Protein AF-A0AAW5QAH4-F1 (afdb_monomer)

Secondary structure (DSSP, 8-state):
---EEEE-S-HHHHHHHHHHH-SPEEEE-SSS--SSHHHHHHHH-TTPPPPSEEEEEGGG-HHH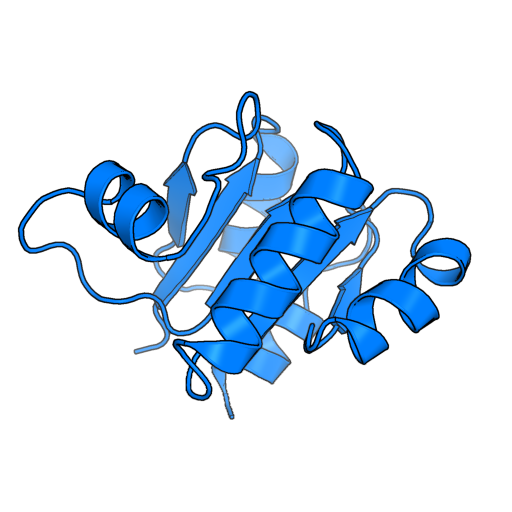HHHHHHHHHHH-TT-EEEEE-S-HHHHHHHHHHTT-SEEE-TTS--HHHHHHTT-

Nearest PDB structures (foldseek):
  8uvx-assembly1_B  TM=7.326E-01  e=5.171E-03  Campylobacter jejuni
  6sy9-assembly1_A  TM=6.283E-01  e=7.086E-02  Legionella pneumophila
  3ieb-assembly2_E  TM=4.799E-01  e=5.826E-01  Vibrio cholerae
  8ssd-assembly1_C  TM=5.270E-01  e=2.374E+00  Thermus thermophilus HB8
  8ssd-assembly1_B  TM=4.914E-01  e=2.227E+00  Thermus thermophilus HB8

Solvent-accessible surface area (backbone atoms only — not comparable to full-atom values): 6469 Å² total; per-residue (Å²): 136,60,33,36,34,35,31,44,73,50,66,66,52,54,51,48,46,35,64,51,54,74,44,73,64,48,76,42,68,20,86,63,72,50,89,31,62,72,54,47,49,58,72,64,35,93,89,52,76,83,53,41,26,41,37,38,43,26,89,69,37,55,67,61,42,36,53,28,29,32,42,35,36,72,79,36,73,80,41,39,29,34,41,33,32,95,51,30,84,77,46,36,66,61,32,48,73,23,47,26,73,48,58,38,37,74,85,49,78,41,56,62,58,45,54,57,54,70,111

Sequence (119 aa):
MSRILIASDSADLRGKVATAVGAPISAIAGTALPAGPPQLFQRLGAGAPIPQVVVIDTAAGPDDALALSSRLAAECPGMAVVLVTDQPDTLALSALRAGACDVVHPEATCRACAACARR

pLDDT: mean 80.22, std 9.61, range [50.03, 90.56]

Organism: NCBI:txid321318

Structure (mmCIF, N/CA/C/O backbone):
data_AF-A0AAW5QAH4-F1
#
_entry.id   AF-A0AAW5QAH4-F1
#
loop_
_atom_site.group_PDB
_atom_site.id
_atom_site.type_symbol
_atom_site.label_atom_id
_atom_site.label_alt_id
_atom_site.label_comp_id
_atom_site.label_asym_id
_atom_site.label_entity_id
_atom_site.label_seq_id
_atom_site.pdbx_PDB_ins_code
_atom_site.Cartn_x
_atom_site.Cartn_y
_atom_site.Cartn_z
_atom_site.occupancy
_atom_site.B_iso_or_equiv
_atom_site.auth_seq_id
_atom_site.auth_comp_id
_atom_site.auth_asym_id
_atom_site.auth_atom_id
_atom_site.pdbx_PDB_model_num
ATOM 1 N N . MET A 1 1 ? -12.715 2.957 13.858 1.00 52.28 1 MET A N 1
ATOM 2 C CA . MET A 1 1 ? -13.195 3.068 12.462 1.00 52.28 1 MET A CA 1
ATOM 3 C C . MET A 1 1 ? -11.967 3.184 11.574 1.00 52.28 1 MET A C 1
ATOM 5 O O . MET A 1 1 ? -11.524 4.296 11.308 1.00 52.28 1 MET A O 1
ATOM 9 N N . SER A 1 2 ? -11.358 2.056 11.213 1.00 61.31 2 SER A N 1
ATOM 10 C CA . SER A 1 2 ? -10.118 2.045 10.433 1.00 61.31 2 SER A CA 1
ATOM 11 C C . SER A 1 2 ? -10.428 2.394 8.980 1.00 61.31 2 SER A C 1
ATOM 13 O O . SER A 1 2 ? -11.349 1.831 8.389 1.00 61.31 2 SER A O 1
ATOM 15 N N . ARG A 1 3 ? -9.706 3.368 8.428 1.00 78.00 3 ARG A N 1
ATOM 16 C CA . ARG A 1 3 ? -9.918 3.878 7.068 1.00 78.00 3 ARG A CA 1
ATOM 17 C C . ARG A 1 3 ? -8.757 3.439 6.201 1.00 78.00 3 ARG A C 1
ATOM 19 O O . ARG A 1 3 ? -7.612 3.768 6.516 1.00 78.00 3 ARG A O 1
ATOM 26 N N . ILE A 1 4 ? -9.060 2.683 5.155 1.00 83.88 4 ILE A N 1
ATOM 27 C CA . ILE A 1 4 ? -8.045 2.046 4.321 1.00 83.88 4 ILE A CA 1
ATOM 28 C C . ILE A 1 4 ? -8.084 2.656 2.931 1.00 83.88 4 ILE A C 1
ATOM 30 O O . ILE A 1 4 ? -9.146 2.758 2.321 1.00 83.88 4 ILE A O 1
ATOM 34 N N . LEU A 1 5 ? -6.918 3.063 2.449 1.00 87.31 5 LEU A N 1
ATOM 35 C CA . LEU A 1 5 ? -6.700 3.479 1.075 1.00 87.31 5 LEU A CA 1
ATOM 36 C C . LEU A 1 5 ? -5.976 2.361 0.331 1.00 87.31 5 LEU A C 1
ATOM 38 O O . LEU A 1 5 ? -5.010 1.822 0.854 1.00 87.31 5 LEU A O 1
ATOM 42 N N . ILE A 1 6 ? -6.401 2.052 -0.888 1.00 86.31 6 ILE A N 1
ATOM 43 C CA . ILE A 1 6 ? -5.681 1.167 -1.801 1.00 86.31 6 ILE A CA 1
ATOM 44 C C . ILE A 1 6 ? -5.293 1.90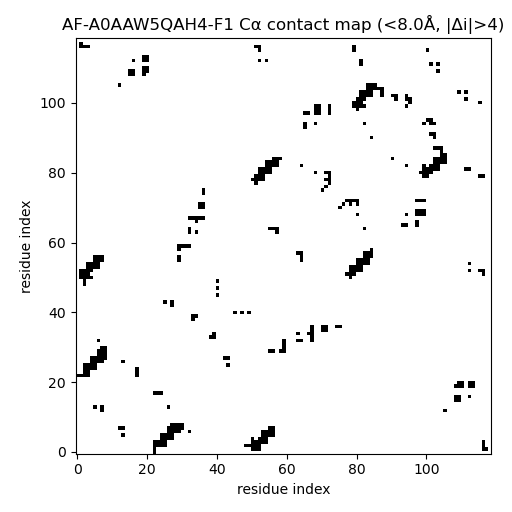8 -3.082 1.00 86.31 6 ILE A C 1
ATOM 46 O O . ILE A 1 6 ? -6.130 2.554 -3.713 1.00 86.31 6 ILE A O 1
ATOM 50 N N . ALA A 1 7 ? -4.023 1.811 -3.464 1.00 87.81 7 ALA A N 1
ATOM 51 C CA . ALA A 1 7 ? -3.489 2.291 -4.731 1.00 87.81 7 ALA A CA 1
ATOM 52 C C . ALA A 1 7 ? -3.197 1.086 -5.631 1.00 87.81 7 ALA A C 1
ATOM 54 O O . ALA A 1 7 ? -2.129 0.490 -5.538 1.00 87.81 7 ALA A O 1
ATOM 55 N N . SER A 1 8 ? -4.182 0.690 -6.440 1.00 84.19 8 SER A N 1
ATOM 56 C CA . SER A 1 8 ? -4.086 -0.434 -7.381 1.00 84.19 8 SER A CA 1
ATOM 57 C C . SER A 1 8 ? -5.127 -0.284 -8.489 1.00 84.19 8 SER A C 1
ATOM 59 O O . SER A 1 8 ? -6.261 0.136 -8.231 1.00 84.19 8 SER A O 1
ATOM 61 N N . ASP A 1 9 ? -4.764 -0.682 -9.708 1.00 81.88 9 ASP A N 1
ATOM 62 C CA . ASP A 1 9 ? -5.703 -0.787 -10.833 1.00 81.88 9 ASP A CA 1
ATOM 63 C C . ASP A 1 9 ? -6.417 -2.144 -10.884 1.00 81.88 9 ASP A C 1
ATOM 65 O O . ASP A 1 9 ? -7.395 -2.308 -11.615 1.00 81.88 9 ASP A O 1
ATOM 69 N N . SER A 1 10 ? -5.982 -3.116 -10.077 1.00 79.56 10 SER A N 1
ATOM 70 C CA . SER A 1 10 ? -6.612 -4.430 -10.011 1.00 79.56 10 SER A CA 1
ATOM 71 C C . SER A 1 10 ? -7.916 -4.369 -9.213 1.00 79.56 10 SER A C 1
ATOM 73 O O . SER A 1 10 ? -7.934 -4.228 -7.985 1.00 79.56 10 SER A O 1
ATOM 75 N N . ALA A 1 11 ? -9.045 -4.502 -9.915 1.00 78.00 11 ALA A N 1
ATOM 76 C CA . ALA A 1 11 ? -10.364 -4.596 -9.289 1.00 78.00 11 ALA A CA 1
ATOM 77 C C . ALA A 1 11 ? -10.491 -5.830 -8.375 1.00 78.00 11 ALA A C 1
ATOM 79 O O . ALA A 1 11 ? -11.157 -5.758 -7.341 1.00 78.00 11 ALA A O 1
ATOM 80 N N . ASP A 1 12 ? -9.812 -6.929 -8.721 1.00 81.44 12 ASP A N 1
ATOM 81 C CA . ASP A 1 12 ? -9.778 -8.156 -7.919 1.00 81.44 12 ASP A CA 1
ATOM 82 C C . ASP A 1 12 ? -9.079 -7.920 -6.572 1.00 81.44 12 ASP A C 1
ATOM 84 O O . ASP A 1 12 ? -9.636 -8.221 -5.512 1.00 81.44 12 ASP A O 1
ATOM 88 N N . LEU A 1 13 ? -7.912 -7.262 -6.591 1.00 78.38 13 LEU A N 1
ATOM 89 C CA . LEU A 1 13 ? -7.179 -6.921 -5.372 1.00 78.38 13 LEU A CA 1
ATOM 90 C C . LEU A 1 13 ? -7.998 -5.991 -4.468 1.00 78.38 13 LEU A C 1
ATOM 92 O O . LEU A 1 13 ? -8.087 -6.206 -3.258 1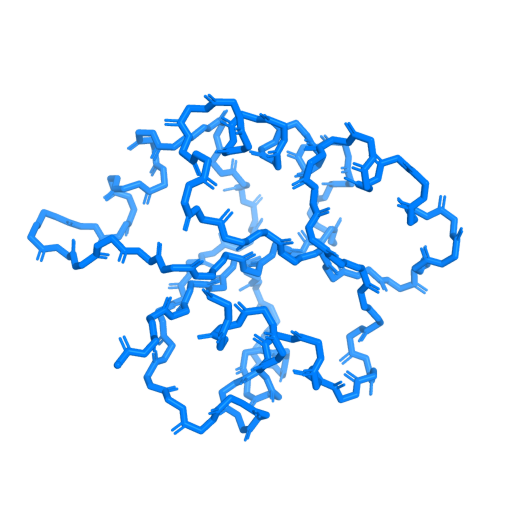.00 78.38 13 LEU A O 1
ATOM 96 N N . ARG A 1 14 ? -8.666 -4.991 -5.056 1.00 82.75 14 ARG A N 1
ATOM 97 C CA . ARG A 1 14 ? -9.577 -4.099 -4.323 1.00 82.75 14 ARG A CA 1
ATOM 98 C C . ARG A 1 14 ? -10.702 -4.876 -3.637 1.00 82.75 14 ARG A C 1
ATOM 100 O O . ARG A 1 14 ? -10.983 -4.620 -2.467 1.00 82.75 14 ARG A O 1
ATOM 107 N N . GLY A 1 15 ? -11.318 -5.832 -4.334 1.00 80.25 15 GLY A N 1
ATOM 108 C CA . GLY A 1 15 ? -12.370 -6.689 -3.778 1.00 80.25 15 GLY A CA 1
ATOM 109 C C . GLY A 1 15 ? -11.874 -7.569 -2.627 1.00 80.25 15 GLY A C 1
ATOM 110 O O . GLY A 1 15 ? -12.512 -7.633 -1.570 1.00 80.25 15 GLY A O 1
ATOM 111 N N . LYS A 1 16 ? -10.699 -8.185 -2.784 1.00 81.44 16 LYS A N 1
ATOM 112 C CA . LYS A 1 16 ? -10.052 -9.004 -1.745 1.00 81.44 16 LYS A CA 1
ATOM 113 C C . LYS A 1 16 ? -9.720 -8.193 -0.494 1.00 81.44 16 LYS A C 1
ATOM 115 O O . LYS A 1 16 ? -10.024 -8.634 0.614 1.00 81.44 16 LYS A O 1
ATOM 120 N N . VAL A 1 17 ? -9.158 -6.995 -0.658 1.00 79.69 17 VAL A N 1
ATOM 121 C CA . VAL A 1 17 ? -8.817 -6.099 0.460 1.00 79.69 17 VAL A CA 1
ATOM 122 C C . VAL A 1 17 ? -10.075 -5.609 1.176 1.00 79.69 17 VAL A C 1
ATOM 124 O O . VAL A 1 17 ? -10.129 -5.671 2.403 1.00 79.69 17 VAL A O 1
ATOM 127 N N . ALA A 1 18 ? -11.116 -5.208 0.438 1.00 79.88 18 ALA A N 1
ATOM 128 C CA . ALA A 1 18 ? -12.404 -4.833 1.030 1.00 79.88 18 ALA A CA 1
ATOM 129 C C . ALA A 1 18 ? -12.992 -5.973 1.877 1.00 79.88 18 ALA A C 1
ATOM 131 O O . ALA A 1 18 ? -13.419 -5.757 3.012 1.00 79.88 18 ALA A O 1
ATOM 132 N N . THR A 1 19 ? -12.954 -7.196 1.341 1.00 79.44 19 THR A N 1
ATOM 133 C CA . THR A 1 19 ? -13.474 -8.399 2.005 1.00 79.44 19 THR A CA 1
ATOM 134 C C . THR A 1 19 ? -12.660 -8.762 3.248 1.00 79.44 19 THR A C 1
ATOM 136 O O . THR A 1 19 ? -13.233 -9.081 4.285 1.00 79.44 19 THR A O 1
ATOM 139 N N . ALA A 1 20 ? -11.329 -8.679 3.177 1.00 74.38 20 ALA A N 1
ATOM 140 C CA . ALA A 1 20 ? -10.439 -9.026 4.286 1.00 74.38 20 ALA A CA 1
ATOM 141 C C . ALA A 1 20 ? -10.537 -8.046 5.466 1.00 74.38 20 ALA A C 1
ATOM 143 O O . ALA A 1 20 ? -10.345 -8.431 6.620 1.00 74.38 20 ALA A O 1
ATOM 144 N N . VAL A 1 21 ? -10.807 -6.775 5.174 1.00 75.81 21 VAL A N 1
ATOM 145 C CA . VAL A 1 21 ? -10.846 -5.701 6.172 1.00 75.81 21 VAL A CA 1
ATOM 146 C C . VAL A 1 21 ? -12.251 -5.546 6.757 1.00 75.81 21 VAL A C 1
ATOM 148 O O . VAL A 1 21 ? -12.384 -5.205 7.932 1.00 75.81 21 VAL A O 1
ATOM 151 N N . GLY A 1 22 ? -13.300 -5.782 5.960 1.00 70.44 22 GLY A N 1
ATOM 152 C CA . GLY A 1 22 ? -14.690 -5.600 6.388 1.00 70.44 22 GLY A CA 1
ATOM 153 C C . GLY A 1 22 ? -15.055 -4.142 6.702 1.00 70.44 22 GLY A C 1
ATOM 154 O O . GLY A 1 22 ? -16.000 -3.892 7.445 1.00 70.44 22 GLY A O 1
ATOM 155 N N . ALA A 1 23 ? -14.297 -3.177 6.173 1.00 72.50 23 ALA A N 1
ATOM 156 C CA . ALA A 1 23 ? -14.478 -1.741 6.388 1.00 72.50 23 ALA A CA 1
ATOM 157 C C . ALA A 1 23 ? -14.486 -0.996 5.040 1.00 72.50 23 ALA A C 1
ATOM 159 O O . ALA A 1 23 ? -13.972 -1.525 4.051 1.00 72.50 23 ALA A O 1
ATOM 160 N N . PRO A 1 24 ? -15.047 0.228 4.971 1.00 74.12 24 PRO A N 1
ATOM 161 C CA . PRO A 1 24 ? -15.035 1.013 3.743 1.00 74.12 24 PRO A CA 1
ATOM 162 C C . PRO A 1 24 ? -13.599 1.311 3.298 1.00 74.12 24 PRO A C 1
ATOM 164 O O . PRO A 1 24 ? -12.800 1.864 4.060 1.00 74.12 24 PRO A O 1
ATOM 167 N N . ILE A 1 25 ? -13.299 0.948 2.050 1.00 81.81 25 ILE A N 1
ATOM 168 C CA . ILE A 1 25 ? -12.018 1.216 1.401 1.00 81.81 25 ILE A CA 1
ATOM 169 C C . ILE A 1 25 ? -12.161 2.371 0.407 1.00 81.81 25 ILE A C 1
ATOM 171 O O . ILE A 1 25 ? -13.114 2.426 -0.371 1.00 81.81 25 ILE A O 1
ATOM 175 N N . SER A 1 26 ? -11.194 3.281 0.412 1.00 85.25 26 SER A N 1
ATOM 176 C CA . SER A 1 26 ? -10.999 4.254 -0.662 1.00 85.25 26 SER A CA 1
ATOM 177 C C . SER A 1 26 ? -9.998 3.679 -1.650 1.00 85.25 26 SER A C 1
ATOM 179 O O . SER A 1 26 ? -9.010 3.081 -1.239 1.00 85.25 26 SER A O 1
ATOM 181 N N . ALA A 1 27 ? -10.226 3.859 -2.945 1.00 83.50 27 ALA A N 1
ATOM 182 C CA . ALA A 1 27 ? -9.318 3.364 -3.970 1.00 83.50 27 ALA A CA 1
ATOM 183 C C . ALA A 1 27 ? -8.884 4.492 -4.901 1.00 83.50 27 ALA A C 1
ATOM 185 O O . ALA A 1 27 ? -9.713 5.299 -5.322 1.00 83.50 27 ALA A O 1
ATOM 186 N N . ILE A 1 28 ? -7.599 4.510 -5.239 1.00 84.31 28 ILE A N 1
ATOM 187 C CA . ILE A 1 28 ? -7.013 5.381 -6.257 1.00 84.31 28 ILE A CA 1
ATOM 188 C C . ILE A 1 28 ? -6.346 4.525 -7.334 1.00 84.31 28 ILE A C 1
ATOM 190 O O . ILE A 1 28 ? 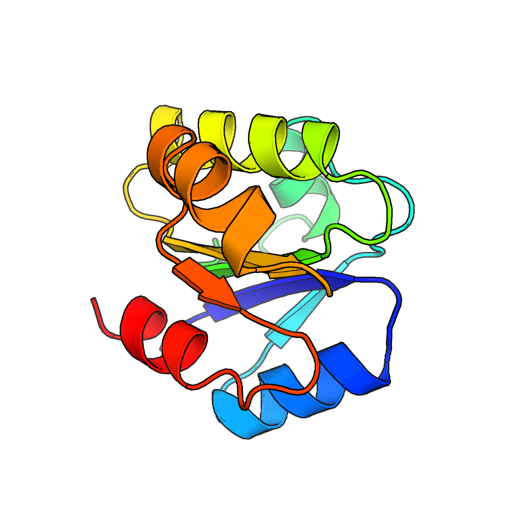-5.950 3.389 -7.071 1.00 84.31 28 ILE A O 1
ATOM 194 N N . ALA A 1 29 ? -6.226 5.080 -8.541 1.00 78.81 29 ALA A N 1
ATOM 195 C CA . ALA A 1 29 ? -5.537 4.419 -9.646 1.00 78.81 29 ALA A CA 1
ATOM 196 C C . ALA A 1 29 ? -4.075 4.107 -9.275 1.00 78.81 29 ALA A C 1
ATOM 198 O O . ALA A 1 29 ? -3.375 4.970 -8.729 1.00 78.81 29 ALA A O 1
ATOM 199 N N . GLY A 1 30 ? -3.646 2.880 -9.579 1.00 70.31 30 GLY A N 1
ATOM 200 C CA . GLY A 1 30 ? -2.285 2.377 -9.370 1.00 70.31 30 GLY A CA 1
ATOM 201 C C . GLY A 1 30 ? -1.301 2.826 -10.455 1.00 70.31 30 GLY A C 1
ATOM 202 O O . GLY A 1 30 ? -0.114 2.932 -10.177 1.00 70.31 30 GLY A O 1
ATOM 203 N N . THR A 1 31 ? -1.801 3.176 -11.646 1.00 67.69 31 THR A N 1
ATOM 204 C CA . THR A 1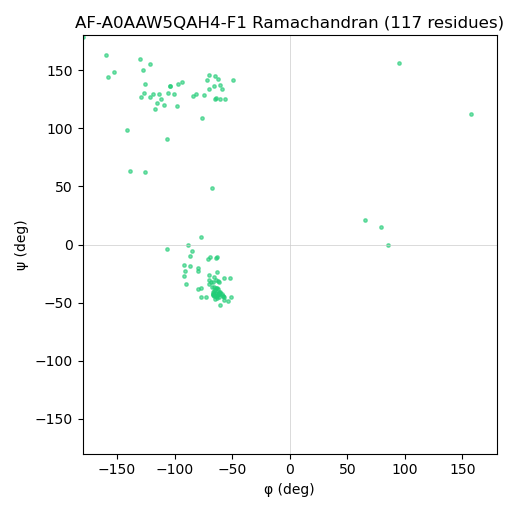 31 ? -1.026 3.534 -12.854 1.00 67.69 31 THR A CA 1
ATOM 205 C C . THR A 1 31 ? 0.032 4.615 -12.652 1.00 67.69 31 THR A C 1
ATOM 207 O O . THR A 1 31 ? 1.029 4.640 -13.364 1.00 67.69 31 THR A O 1
ATOM 210 N N . ALA A 1 32 ? -0.176 5.523 -11.702 1.00 70.88 32 ALA A N 1
ATOM 211 C CA . ALA A 1 32 ? 0.812 6.521 -11.326 1.00 70.88 32 ALA A CA 1
ATOM 212 C C . ALA A 1 32 ? 0.761 6.693 -9.817 1.00 70.88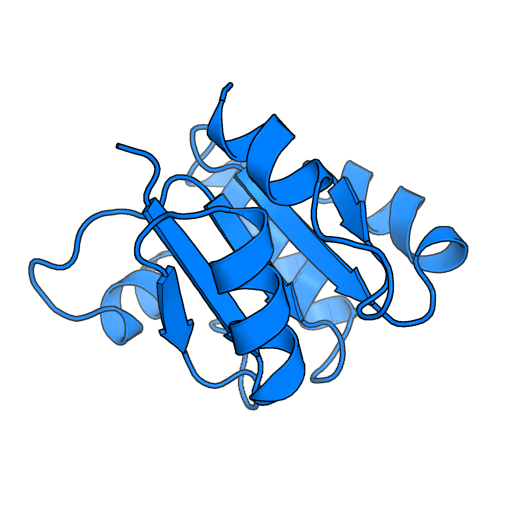 32 ALA A C 1
ATOM 214 O O . ALA A 1 32 ? -0.117 7.402 -9.315 1.00 70.88 32 ALA A O 1
ATOM 215 N N . LEU A 1 33 ? 1.665 6.045 -9.089 1.00 78.25 33 LEU A N 1
ATOM 216 C CA . LEU A 1 33 ? 1.749 6.232 -7.647 1.00 78.25 33 LEU A CA 1
ATOM 217 C C . LEU A 1 33 ? 2.062 7.706 -7.334 1.00 78.25 33 LEU A C 1
ATOM 219 O O . LEU A 1 33 ? 2.854 8.340 -8.035 1.00 78.25 33 LEU A O 1
ATOM 223 N N . PRO A 1 34 ? 1.398 8.304 -6.331 1.00 80.88 34 PRO A N 1
ATOM 224 C CA . PRO A 1 34 ? 1.700 9.670 -5.940 1.00 80.88 34 PRO A CA 1
ATOM 225 C C . PRO A 1 34 ? 3.149 9.751 -5.453 1.00 80.88 34 PRO A C 1
ATOM 227 O O . PRO A 1 34 ? 3.620 8.872 -4.739 1.00 80.88 34 PRO A O 1
ATOM 230 N N . ALA A 1 35 ? 3.838 10.844 -5.773 1.00 77.94 35 ALA A N 1
ATOM 231 C CA . ALA A 1 35 ? 5.220 11.041 -5.346 1.00 77.94 35 ALA A CA 1
ATOM 232 C C . ALA A 1 35 ? 5.338 11.279 -3.829 1.00 77.94 35 ALA A C 1
ATOM 234 O O . ALA A 1 35 ? 6.440 11.300 -3.294 1.00 77.94 35 ALA A O 1
ATOM 235 N N . GLY A 1 36 ? 4.237 11.505 -3.111 1.00 80.56 36 GLY A N 1
ATOM 236 C CA . GLY A 1 36 ? 4.267 11.688 -1.664 1.00 80.56 36 GLY A CA 1
ATOM 237 C C . GLY A 1 36 ? 2.892 11.928 -1.038 1.00 80.56 36 GLY A C 1
ATOM 238 O O . GLY A 1 36 ? 1.887 12.024 -1.757 1.00 80.56 36 GLY A O 1
ATOM 239 N N . PRO A 1 37 ? 2.849 12.083 0.297 1.00 80.75 37 PRO A N 1
ATOM 240 C CA . PRO A 1 37 ? 1.622 12.302 1.061 1.00 80.75 37 PRO A CA 1
ATOM 241 C C . PRO A 1 37 ? 0.719 13.434 0.534 1.00 80.75 37 PRO A C 1
ATOM 243 O O . PRO A 1 37 ? -0.478 13.193 0.373 1.00 80.75 37 PRO A O 1
ATOM 246 N N . PRO A 1 38 ? 1.220 14.639 0.176 1.00 81.31 38 PRO A N 1
ATOM 247 C CA . PRO A 1 38 ? 0.341 15.720 -0.274 1.00 81.31 38 PRO A CA 1
ATOM 248 C C . PRO A 1 38 ? -0.405 15.389 -1.574 1.00 81.31 38 PRO A C 1
ATOM 250 O O . PRO A 1 38 ? -1.585 15.708 -1.700 1.00 81.31 38 PRO A O 1
ATOM 253 N N . GLN A 1 39 ? 0.238 14.697 -2.520 1.00 82.69 39 GLN A N 1
ATOM 254 C CA . GLN A 1 39 ? -0.419 14.255 -3.757 1.00 82.69 39 GLN A CA 1
ATOM 255 C C . GLN A 1 39 ? -1.434 13.137 -3.495 1.00 82.69 39 GLN A C 1
ATOM 257 O O . GLN A 1 39 ? -2.482 13.083 -4.138 1.00 82.69 39 GLN A O 1
ATOM 262 N N . LEU A 1 40 ? -1.150 12.266 -2.525 1.00 82.50 40 LEU A N 1
ATOM 263 C CA . LEU A 1 40 ? -2.074 11.226 -2.085 1.00 82.50 40 LEU A CA 1
ATOM 264 C C . LEU A 1 40 ? -3.351 11.852 -1.493 1.00 82.50 40 LEU A C 1
ATOM 266 O O . LEU A 1 40 ? -4.454 11.480 -1.898 1.00 82.50 40 LEU A O 1
ATOM 270 N N . PHE A 1 41 ? -3.225 12.864 -0.627 1.00 80.56 41 PHE A N 1
ATOM 271 C CA . PHE A 1 41 ? -4.381 13.588 -0.079 1.00 80.56 41 PHE A CA 1
ATOM 272 C C . PHE A 1 41 ? -5.155 14.372 -1.143 1.00 80.56 41 PHE A C 1
ATOM 274 O O . PHE A 1 41 ? -6.383 14.403 -1.105 1.00 80.56 41 PHE A O 1
ATOM 281 N N . GLN A 1 42 ? -4.471 14.953 -2.134 1.00 83.06 42 GLN A N 1
ATOM 282 C CA . GLN A 1 42 ? -5.143 15.603 -3.265 1.00 83.06 42 GLN A CA 1
ATOM 283 C C . GLN A 1 42 ? -6.006 14.623 -4.066 1.00 83.06 42 GLN A C 1
ATOM 285 O O . GLN A 1 42 ? -7.125 14.967 -4.439 1.00 83.06 42 GLN A O 1
ATOM 290 N N . ARG A 1 43 ? -5.523 13.393 -4.293 1.00 82.25 43 ARG A N 1
ATOM 291 C CA . ARG A 1 43 ? -6.295 12.352 -4.994 1.00 82.25 43 ARG A CA 1
ATOM 292 C C . ARG A 1 43 ? -7.470 11.814 -4.187 1.00 82.25 43 ARG A C 1
ATOM 294 O O . ARG A 1 43 ? -8.470 11.426 -4.781 1.00 82.25 43 ARG A O 1
ATOM 301 N N . LEU A 1 44 ? -7.358 11.792 -2.861 1.00 76.81 44 LEU A N 1
ATOM 302 C CA . LEU A 1 44 ? -8.479 11.466 -1.977 1.00 76.81 44 LEU A CA 1
ATOM 303 C C . LEU A 1 44 ? -9.600 12.520 -2.052 1.00 76.81 44 LEU A C 1
ATOM 305 O O . LEU A 1 44 ? -10.764 12.177 -1.857 1.00 76.81 44 LEU A O 1
ATOM 309 N N . GLY A 1 45 ? -9.261 13.772 -2.369 1.00 74.50 45 GLY A N 1
ATOM 310 C CA . GLY A 1 45 ? -10.196 14.890 -2.477 1.00 74.50 45 GLY A CA 1
ATOM 311 C C . GLY A 1 45 ? -10.295 15.726 -1.196 1.00 74.50 45 GLY A C 1
ATOM 312 O O . GLY A 1 45 ? -9.994 15.275 -0.090 1.00 74.50 45 GLY A O 1
ATOM 313 N N . ALA A 1 46 ? -10.717 16.986 -1.341 1.00 65.06 46 ALA A N 1
ATOM 314 C CA . ALA A 1 46 ? -10.848 17.914 -0.219 1.00 65.06 46 ALA A CA 1
ATOM 315 C C . ALA A 1 46 ? -11.925 17.437 0.775 1.00 65.06 46 ALA A C 1
ATOM 317 O O . ALA A 1 46 ? -13.066 17.187 0.393 1.00 65.06 46 ALA A O 1
ATOM 318 N N . GLY A 1 47 ? -11.561 17.317 2.057 1.00 65.06 47 GLY A N 1
ATOM 319 C CA . GLY A 1 47 ? -12.456 16.841 3.121 1.00 65.06 47 GLY A CA 1
ATOM 320 C C . GLY A 1 47 ? -12.513 15.318 3.273 1.00 65.06 47 GLY A C 1
ATOM 321 O O . GLY A 1 47 ? -13.192 14.821 4.175 1.00 65.06 47 GLY A O 1
ATOM 322 N N . ALA A 1 48 ? -11.780 14.571 2.441 1.00 68.88 48 ALA A N 1
ATOM 323 C CA . ALA A 1 48 ? -11.635 13.143 2.640 1.00 68.88 48 ALA A CA 1
ATOM 324 C C . ALA A 1 48 ? -10.871 12.867 3.944 1.00 68.88 48 ALA A C 1
ATOM 326 O O . ALA A 1 48 ? -9.854 13.504 4.235 1.00 68.88 48 ALA A O 1
ATOM 327 N N . PRO A 1 49 ? -11.340 11.902 4.741 1.00 71.12 49 PRO A N 1
ATOM 328 C CA . PRO A 1 49 ? -10.582 11.395 5.857 1.00 71.12 49 PRO A CA 1
ATOM 329 C C . PRO A 1 49 ? -9.139 11.021 5.547 1.00 71.12 49 PRO A C 1
ATOM 331 O O . PRO A 1 49 ? -8.869 10.344 4.557 1.00 71.12 49 PRO A O 1
ATOM 334 N N . ILE A 1 50 ? -8.244 11.316 6.486 1.00 77.75 50 ILE A N 1
ATOM 335 C CA . ILE A 1 50 ? -6.895 10.759 6.469 1.00 77.75 50 ILE A CA 1
ATOM 336 C C . ILE A 1 50 ? -6.987 9.229 6.663 1.00 77.75 50 ILE A C 1
ATOM 338 O O . ILE A 1 50 ? -7.616 8.783 7.635 1.00 77.75 50 ILE A O 1
ATOM 342 N N . PRO A 1 51 ? -6.418 8.414 5.752 1.00 82.31 51 PRO A N 1
ATOM 343 C CA . PRO A 1 51 ? -6.374 6.966 5.913 1.00 82.31 51 PRO A CA 1
ATOM 344 C C . PRO A 1 51 ? -5.411 6.585 7.042 1.00 82.31 51 PRO A C 1
ATOM 346 O O . PRO A 1 51 ? -4.388 7.230 7.244 1.00 82.31 51 PRO A O 1
ATOM 349 N N . GLN A 1 52 ? -5.739 5.522 7.773 1.00 84.56 52 GLN A N 1
ATOM 350 C CA . GLN A 1 52 ? -4.846 4.929 8.777 1.00 84.56 52 GLN A CA 1
ATOM 351 C C . GLN A 1 52 ? -3.992 3.815 8.178 1.00 84.56 52 GLN A C 1
ATOM 353 O O . GLN A 1 52 ? -2.901 3.548 8.668 1.00 84.56 52 GLN A O 1
ATOM 358 N N . VAL A 1 53 ? -4.488 3.167 7.120 1.00 86.56 53 VAL A N 1
ATOM 359 C CA . VAL A 1 53 ? -3.762 2.124 6.395 1.00 86.56 53 VAL A CA 1
ATOM 360 C C . VAL A 1 53 ? -3.730 2.471 4.915 1.00 86.56 53 VAL A C 1
ATOM 362 O O . VAL A 1 53 ? -4.771 2.770 4.329 1.00 86.56 53 VAL A O 1
ATOM 365 N N . VAL A 1 54 ? -2.549 2.411 4.311 1.00 88.25 54 VAL A N 1
ATOM 366 C CA . VAL A 1 54 ? -2.334 2.615 2.879 1.00 88.25 54 VAL A CA 1
ATOM 367 C C . VAL A 1 54 ? -1.787 1.323 2.290 1.00 88.25 54 VAL A C 1
ATOM 369 O O . VAL A 1 54 ? -0.710 0.870 2.659 1.00 88.25 54 VAL A O 1
ATOM 372 N N . VAL A 1 55 ? -2.545 0.723 1.383 1.00 88.69 55 VAL A N 1
ATOM 373 C CA . VAL A 1 55 ? -2.167 -0.468 0.627 1.00 88.69 55 VAL A CA 1
ATOM 374 C C . VAL A 1 55 ? -1.650 -0.015 -0.732 1.00 88.69 55 VAL A C 1
ATOM 376 O O . VAL A 1 55 ? -2.380 0.634 -1.482 1.00 88.69 55 VAL A O 1
ATOM 379 N N . ILE A 1 56 ? -0.396 -0.324 -1.042 1.00 89.00 56 ILE A N 1
ATOM 380 C CA . ILE A 1 56 ? 0.279 0.106 -2.268 1.00 89.00 56 ILE A CA 1
ATOM 381 C C . ILE A 1 56 ? 0.603 -1.127 -3.101 1.00 89.00 56 ILE A C 1
ATOM 383 O O . ILE A 1 56 ? 1.311 -2.021 -2.642 1.00 89.00 56 ILE A O 1
ATOM 387 N N . ASP A 1 57 ? 0.092 -1.165 -4.323 1.00 88.12 57 ASP A N 1
ATOM 388 C CA . ASP A 1 57 ? 0.433 -2.195 -5.294 1.00 88.12 57 ASP A CA 1
ATOM 389 C C . ASP A 1 57 ? 1.758 -1.862 -5.991 1.00 88.12 57 ASP A C 1
ATOM 391 O O . ASP A 1 57 ? 1.963 -0.748 -6.476 1.00 88.12 57 ASP A O 1
ATOM 395 N N . THR A 1 58 ? 2.667 -2.832 -6.022 1.00 86.06 58 THR A N 1
ATOM 396 C CA . THR A 1 58 ? 3.984 -2.702 -6.663 1.00 86.06 58 THR A CA 1
ATOM 397 C C . THR A 1 58 ? 3.952 -2.995 -8.162 1.00 86.06 58 THR A C 1
ATOM 399 O O . THR A 1 58 ? 4.963 -2.774 -8.826 1.00 86.06 58 THR A O 1
ATOM 402 N N . ALA A 1 59 ? 2.812 -3.432 -8.716 1.00 81.88 59 ALA A N 1
ATOM 403 C CA . ALA A 1 59 ? 2.669 -3.754 -10.138 1.00 81.88 59 ALA A CA 1
ATOM 404 C C . ALA A 1 59 ? 3.011 -2.579 -11.076 1.00 81.88 59 ALA A C 1
ATOM 406 O O . ALA A 1 59 ? 3.469 -2.799 -12.194 1.00 81.88 59 ALA A O 1
ATOM 407 N N . ALA A 1 60 ? 2.820 -1.334 -10.623 1.00 73.25 60 ALA A N 1
ATOM 408 C CA . ALA A 1 60 ? 3.180 -0.137 -11.386 1.00 73.25 60 ALA A CA 1
ATOM 409 C C . ALA A 1 60 ? 4.679 0.212 -11.317 1.00 73.25 60 ALA A C 1
ATOM 411 O O . ALA A 1 60 ? 5.179 0.937 -12.173 1.00 73.25 60 ALA A O 1
ATOM 412 N N . GLY A 1 61 ? 5.393 -0.290 -10.309 1.00 83.12 61 GLY A N 1
ATOM 413 C CA . GLY A 1 61 ? 6.784 0.058 -10.042 1.00 83.12 61 GLY A CA 1
ATOM 414 C C . GLY A 1 61 ? 7.152 -0.200 -8.576 1.00 83.12 61 GLY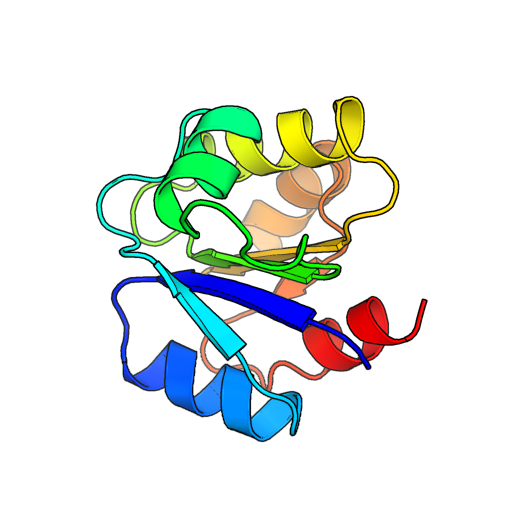 A C 1
ATOM 415 O O . GLY A 1 61 ? 6.658 0.508 -7.694 1.00 83.12 61 GLY A O 1
ATOM 416 N N . PRO A 1 62 ? 8.024 -1.177 -8.269 1.00 85.38 62 PRO A N 1
ATOM 417 C CA . PRO A 1 62 ? 8.395 -1.482 -6.889 1.00 85.38 62 PRO A CA 1
ATOM 418 C C . PRO A 1 62 ? 9.204 -0.355 -6.232 1.00 85.38 62 PRO A C 1
ATOM 420 O O . PRO A 1 62 ? 8.990 -0.063 -5.058 1.00 85.38 62 PRO A O 1
ATOM 423 N N . ASP A 1 63 ? 10.081 0.321 -6.978 1.00 87.56 63 ASP A N 1
ATOM 424 C CA . ASP A 1 63 ? 10.892 1.426 -6.451 1.00 87.56 63 ASP A CA 1
ATOM 425 C C . ASP A 1 63 ? 10.038 2.643 -6.066 1.00 87.56 63 ASP A C 1
ATOM 427 O O . ASP A 1 63 ? 10.233 3.226 -4.997 1.00 87.56 63 ASP A O 1
ATOM 431 N N . ASP A 1 64 ? 9.037 2.984 -6.881 1.00 87.00 64 ASP A N 1
ATOM 432 C CA . ASP A 1 64 ? 8.102 4.077 -6.590 1.00 87.00 64 ASP A CA 1
ATOM 433 C C . ASP A 1 64 ? 7.245 3.767 -5.358 1.00 87.00 64 ASP A C 1
ATOM 435 O O . ASP A 1 64 ? 7.020 4.631 -4.504 1.00 87.00 64 ASP A O 1
ATOM 439 N N . ALA A 1 65 ? 6.811 2.513 -5.221 1.00 88.56 65 ALA A N 1
ATOM 440 C CA . ALA A 1 65 ? 6.060 2.049 -4.062 1.00 88.56 65 ALA A CA 1
ATOM 441 C C . ALA A 1 65 ? 6.890 2.130 -2.767 1.00 88.56 65 ALA A C 1
ATOM 443 O O . ALA A 1 65 ? 6.393 2.592 -1.733 1.00 88.56 65 ALA A O 1
ATOM 444 N N . LEU A 1 66 ? 8.170 1.751 -2.827 1.00 89.62 66 LEU A N 1
ATOM 445 C CA . LEU A 1 66 ? 9.111 1.882 -1.712 1.00 89.62 66 LEU A CA 1
ATOM 446 C C . LEU A 1 66 ? 9.394 3.348 -1.365 1.00 89.62 66 LEU A C 1
ATOM 448 O O . LEU A 1 66 ? 9.392 3.715 -0.188 1.00 89.62 66 LEU A O 1
ATOM 452 N N . ALA A 1 67 ? 9.595 4.202 -2.370 1.00 89.56 67 ALA A N 1
ATOM 453 C CA . ALA A 1 67 ? 9.821 5.630 -2.169 1.00 89.56 67 ALA A CA 1
ATOM 454 C C . ALA A 1 67 ? 8.614 6.305 -1.500 1.00 89.56 67 ALA A C 1
ATOM 456 O O . ALA A 1 67 ? 8.781 7.085 -0.558 1.00 89.56 67 ALA A O 1
ATOM 457 N N . LEU A 1 68 ? 7.396 5.967 -1.936 1.00 88.12 68 LEU A N 1
ATOM 458 C CA . LEU A 1 68 ? 6.163 6.449 -1.317 1.00 88.12 68 LEU A CA 1
ATOM 459 C C . LEU A 1 68 ? 6.018 5.941 0.125 1.00 88.12 68 LEU A C 1
ATOM 461 O O . LEU A 1 68 ? 5.684 6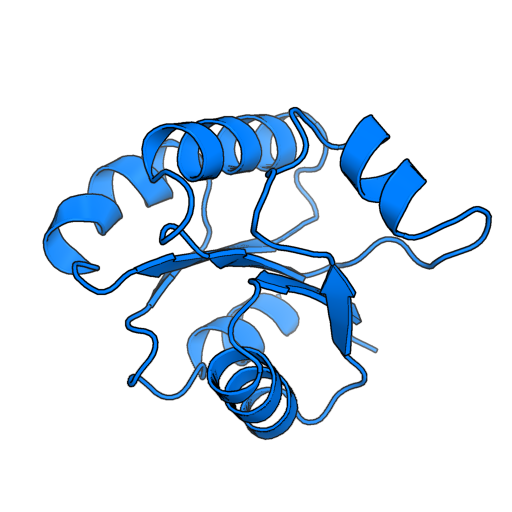.730 1.009 1.00 88.12 68 LEU A O 1
ATOM 465 N N . SER A 1 69 ? 6.324 4.664 0.381 1.00 90.44 69 SER A N 1
ATOM 466 C CA . SER A 1 69 ? 6.335 4.095 1.737 1.00 90.44 69 SER A CA 1
ATOM 467 C C . SER A 1 69 ? 7.283 4.856 2.665 1.00 90.44 69 SER A C 1
ATOM 469 O O . SER A 1 69 ? 6.882 5.255 3.755 1.00 90.44 69 SER A O 1
ATOM 471 N N . SER A 1 70 ? 8.511 5.123 2.214 1.00 90.19 70 SER A N 1
ATOM 472 C CA . SER A 1 70 ? 9.515 5.851 3.001 1.00 90.19 70 SER A CA 1
ATOM 473 C C . SER A 1 70 ? 9.062 7.263 3.357 1.00 90.19 70 SER A C 1
ATOM 475 O O . SER A 1 70 ? 9.218 7.694 4.502 1.00 90.19 70 SER A O 1
ATOM 477 N N . ARG A 1 71 ? 8.438 7.965 2.408 1.00 89.94 71 ARG A N 1
ATOM 478 C CA . ARG A 1 71 ? 7.887 9.306 2.644 1.00 89.94 71 ARG A CA 1
ATOM 479 C C . ARG A 1 71 ? 6.712 9.277 3.612 1.00 89.94 71 ARG A C 1
ATOM 481 O O . ARG A 1 71 ? 6.669 10.089 4.527 1.00 89.94 71 ARG A O 1
ATOM 488 N N . LEU A 1 72 ? 5.795 8.320 3.464 1.00 88.56 72 LEU A N 1
ATOM 489 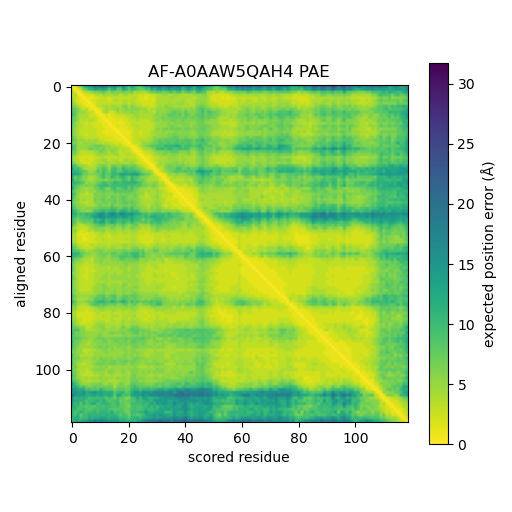C CA . LEU A 1 72 ? 4.677 8.147 4.395 1.00 88.56 72 LEU A CA 1
ATOM 490 C C . LEU A 1 72 ? 5.168 7.825 5.809 1.00 88.56 72 LEU A C 1
ATOM 492 O O . LEU A 1 72 ? 4.683 8.426 6.760 1.00 88.56 72 LEU A O 1
ATOM 496 N N . ALA A 1 73 ? 6.166 6.955 5.959 1.00 87.12 73 ALA A N 1
ATOM 497 C CA . ALA A 1 73 ? 6.743 6.643 7.263 1.00 87.12 73 ALA A CA 1
ATOM 498 C C . ALA A 1 73 ? 7.428 7.862 7.914 1.00 87.12 73 ALA A C 1
ATOM 500 O O . ALA A 1 73 ? 7.331 8.044 9.127 1.00 87.12 73 ALA A O 1
ATOM 501 N N . ALA A 1 74 ? 8.092 8.710 7.120 1.00 88.06 74 ALA A N 1
ATOM 502 C CA . ALA A 1 74 ? 8.784 9.904 7.608 1.00 88.06 74 ALA A CA 1
ATOM 503 C C . ALA A 1 74 ? 7.833 11.071 7.935 1.00 88.06 74 ALA A C 1
ATOM 505 O O . ALA A 1 74 ? 7.976 11.724 8.966 1.00 88.06 74 ALA A O 1
ATOM 506 N N . GLU A 1 75 ? 6.869 11.346 7.057 1.00 86.81 75 GLU A N 1
ATOM 507 C CA . GLU A 1 75 ? 5.968 12.501 7.157 1.00 86.81 75 GLU A CA 1
ATOM 508 C C . GLU A 1 75 ? 4.682 12.182 7.936 1.00 86.81 75 GLU A C 1
ATOM 510 O O . GLU A 1 75 ? 4.014 13.084 8.440 1.00 86.81 75 GLU A O 1
ATOM 515 N N . CYS A 1 76 ? 4.296 10.907 8.020 1.00 84.44 76 CYS A N 1
ATOM 516 C CA . CYS A 1 76 ? 3.028 10.438 8.579 1.00 84.44 76 CYS A CA 1
ATOM 517 C C . CYS A 1 76 ? 3.217 9.164 9.436 1.00 84.44 76 CYS A C 1
ATOM 519 O O . CYS A 1 76 ? 2.618 8.131 9.136 1.00 84.44 76 CYS A O 1
ATOM 521 N N . PRO A 1 77 ? 3.972 9.217 10.552 1.00 76.25 77 PRO A N 1
ATOM 522 C CA . PRO A 1 77 ? 4.318 8.035 11.358 1.00 76.25 77 PRO A CA 1
ATOM 523 C C . PRO A 1 77 ? 3.119 7.306 11.998 1.00 76.25 77 PRO A C 1
ATOM 525 O O . PRO A 1 77 ? 3.274 6.212 12.530 1.00 76.25 77 PRO A O 1
ATOM 528 N N . GLY A 1 78 ? 1.918 7.895 11.960 1.00 80.75 78 GLY A N 1
ATOM 529 C CA . GLY A 1 78 ? 0.669 7.255 12.387 1.00 80.75 78 GLY A CA 1
ATOM 530 C C . GLY A 1 78 ? -0.056 6.457 11.295 1.00 80.75 78 GLY A C 1
ATOM 531 O O . GLY A 1 78 ? -1.130 5.926 11.567 1.00 80.75 78 GLY A O 1
ATOM 532 N N . MET A 1 79 ? 0.472 6.402 10.066 1.00 86.12 79 MET A N 1
ATOM 533 C CA . MET A 1 79 ? -0.098 5.614 8.969 1.00 86.12 79 MET A CA 1
ATOM 534 C C . MET A 1 79 ? 0.653 4.303 8.796 1.00 86.12 79 MET A C 1
ATOM 536 O O . MET A 1 79 ? 1.870 4.285 8.630 1.00 86.12 79 MET A O 1
ATOM 540 N N . ALA A 1 80 ? -0.088 3.204 8.754 1.00 87.62 80 ALA A N 1
ATOM 541 C CA . ALA A 1 80 ? 0.464 1.916 8.387 1.00 87.62 80 ALA A CA 1
ATOM 542 C C . ALA A 1 80 ? 0.495 1.765 6.863 1.00 87.62 80 ALA A C 1
ATOM 544 O O . ALA A 1 80 ? -0.526 1.922 6.196 1.00 87.62 80 ALA A O 1
ATOM 545 N N . VAL A 1 81 ? 1.650 1.414 6.307 1.00 88.94 81 VAL A N 1
ATOM 546 C CA . VAL A 1 81 ? 1.798 1.138 4.873 1.00 88.94 81 VAL A CA 1
ATOM 547 C C . VAL A 1 81 ? 1.924 -0.367 4.658 1.00 88.94 81 VAL A C 1
ATOM 549 O O . VAL A 1 81 ? 2.718 -1.016 5.330 1.00 88.94 81 VAL A O 1
ATOM 552 N N . VAL A 1 82 ? 1.150 -0.936 3.739 1.00 89.50 82 VAL A N 1
ATOM 553 C CA . VAL A 1 82 ? 1.232 -2.350 3.348 1.00 89.50 82 VAL A CA 1
ATOM 554 C C . VAL A 1 82 ? 1.512 -2.421 1.856 1.00 89.50 82 VAL A C 1
ATOM 556 O O . VAL A 1 82 ? 0.788 -1.822 1.065 1.00 89.50 82 VAL A O 1
ATOM 559 N N . LEU A 1 83 ? 2.549 -3.154 1.466 1.00 90.00 83 LEU A N 1
ATOM 560 C CA . LEU A 1 83 ? 2.905 -3.339 0.061 1.00 90.00 83 LEU A CA 1
ATOM 561 C C . LEU A 1 83 ? 2.332 -4.654 -0.462 1.00 90.00 83 LEU A C 1
ATOM 563 O O . LEU A 1 83 ? 2.376 -5.674 0.224 1.00 90.00 83 LEU A O 1
ATOM 567 N N . VAL A 1 84 ? 1.804 -4.627 -1.682 1.00 88.75 84 VAL A N 1
ATOM 568 C CA . VAL A 1 84 ? 1.308 -5.811 -2.385 1.00 88.75 84 VAL A CA 1
ATOM 569 C C . VAL A 1 84 ? 2.216 -6.098 -3.569 1.00 88.75 84 VAL A C 1
ATOM 571 O O . VAL A 1 84 ? 2.470 -5.220 -4.395 1.00 88.75 84 VAL A O 1
ATOM 574 N N . THR A 1 85 ? 2.738 -7.316 -3.639 1.00 88.19 85 THR A N 1
ATOM 575 C CA . THR A 1 85 ? 3.683 -7.731 -4.680 1.00 88.19 85 THR A CA 1
ATOM 576 C C . THR A 1 85 ? 3.602 -9.230 -4.924 1.00 88.19 85 THR A C 1
ATOM 578 O O . THR A 1 85 ? 3.368 -9.993 -3.990 1.00 88.19 85 THR A O 1
ATOM 581 N N . ASP A 1 86 ? 3.856 -9.667 -6.155 1.00 86.69 86 ASP A N 1
ATOM 582 C CA . ASP A 1 86 ? 3.960 -11.093 -6.490 1.00 86.69 86 ASP A CA 1
ATOM 583 C C . ASP A 1 86 ? 5.236 -11.742 -5.915 1.00 86.69 86 ASP A C 1
ATOM 585 O O . ASP A 1 86 ? 5.367 -12.963 -5.881 1.00 86.69 86 ASP A O 1
ATOM 589 N N . GLN A 1 87 ? 6.193 -10.940 -5.427 1.00 87.25 87 GLN A N 1
ATOM 590 C CA . GLN A 1 87 ? 7.469 -11.422 -4.881 1.00 87.25 87 GLN A CA 1
ATOM 591 C C . GLN A 1 87 ? 7.733 -10.896 -3.458 1.00 87.25 87 GLN A C 1
ATOM 593 O O . GLN A 1 87 ? 8.723 -10.187 -3.232 1.00 87.25 87 GLN A O 1
ATOM 598 N N . PRO A 1 88 ? 6.881 -11.234 -2.468 1.00 85.75 88 PRO A N 1
ATOM 599 C CA . PRO A 1 88 ? 6.954 -10.656 -1.128 1.00 85.75 88 PRO A CA 1
ATOM 600 C C . PRO A 1 88 ? 8.293 -10.945 -0.452 1.00 85.75 88 PRO A C 1
ATOM 602 O O . PRO A 1 88 ? 8.888 -10.029 0.100 1.00 85.75 88 PRO A O 1
ATOM 605 N N . ASP A 1 89 ? 8.836 -12.155 -0.584 1.00 86.44 89 ASP A N 1
ATOM 606 C CA . ASP A 1 89 ? 10.108 -12.535 0.048 1.00 86.44 89 ASP A CA 1
ATOM 607 C C . ASP A 1 89 ? 11.304 -11.726 -0.472 1.00 86.44 89 ASP A C 1
ATOM 609 O O . ASP A 1 89 ? 12.254 -11.454 0.262 1.00 86.44 89 ASP A O 1
ATOM 613 N N . THR A 1 90 ? 11.249 -11.305 -1.737 1.00 87.56 90 THR A N 1
ATOM 614 C CA . THR A 1 90 ? 12.324 -10.521 -2.363 1.00 87.56 90 THR A CA 1
ATOM 615 C C . THR A 1 90 ? 12.243 -9.052 -1.950 1.00 87.56 90 THR A C 1
ATOM 617 O O . THR A 1 90 ? 13.265 -8.409 -1.710 1.00 87.56 90 THR A O 1
ATOM 620 N N . LEU A 1 91 ? 11.024 -8.519 -1.836 1.00 87.38 91 LEU A N 1
ATOM 621 C CA . LEU A 1 91 ? 10.766 -7.105 -1.552 1.00 87.38 91 LEU A CA 1
ATOM 622 C C . LEU A 1 91 ? 10.620 -6.793 -0.056 1.00 87.38 91 LEU A C 1
ATOM 624 O O . LEU A 1 91 ? 10.777 -5.635 0.333 1.00 87.38 91 LEU A O 1
ATOM 628 N N . ALA A 1 92 ? 10.381 -7.802 0.787 1.00 87.69 92 ALA A N 1
ATOM 629 C CA . ALA A 1 92 ? 10.113 -7.657 2.218 1.00 87.69 92 ALA A CA 1
ATOM 630 C C . ALA A 1 92 ? 11.186 -6.844 2.946 1.00 87.69 92 ALA A C 1
ATOM 632 O O . ALA A 1 92 ? 10.866 -5.901 3.667 1.00 87.69 92 ALA A O 1
ATOM 633 N N . LEU A 1 93 ? 12.468 -7.159 2.741 1.00 89.31 93 LEU A N 1
ATOM 634 C CA . LEU A 1 93 ? 13.547 -6.465 3.447 1.00 89.31 93 LEU A CA 1
ATOM 635 C C . LEU A 1 93 ? 13.607 -4.975 3.071 1.00 89.31 93 LEU A C 1
ATOM 637 O O . LEU A 1 93 ? 13.756 -4.120 3.946 1.00 89.31 93 LEU A O 1
ATOM 641 N N . SER A 1 94 ? 13.484 -4.663 1.780 1.00 90.12 94 SER A N 1
ATOM 642 C CA . SER A 1 94 ? 13.501 -3.288 1.270 1.00 90.12 94 SER A CA 1
ATOM 643 C C . SER A 1 94 ? 12.281 -2.503 1.746 1.00 90.12 94 SER A C 1
ATOM 645 O O . SER A 1 94 ? 12.417 -1.370 2.198 1.00 90.12 94 SER A O 1
ATOM 647 N N . ALA A 1 95 ? 11.110 -3.133 1.725 1.00 89.38 95 ALA A N 1
ATOM 648 C CA . ALA A 1 95 ? 9.854 -2.577 2.205 1.00 89.38 95 ALA A CA 1
ATOM 649 C C . ALA A 1 95 ? 9.890 -2.220 3.690 1.00 89.38 95 ALA A C 1
ATOM 651 O O . ALA A 1 95 ? 9.607 -1.082 4.061 1.00 89.38 95 ALA A O 1
ATOM 652 N N . LEU A 1 96 ? 10.292 -3.164 4.540 1.00 89.88 96 LEU A N 1
ATOM 653 C CA . LEU A 1 96 ? 10.378 -2.939 5.983 1.00 89.88 96 LEU A CA 1
ATOM 654 C C . LEU A 1 96 ? 11.400 -1.841 6.315 1.00 89.88 96 LEU A C 1
ATOM 656 O O . LEU A 1 96 ? 11.156 -1.001 7.178 1.00 89.88 96 LEU A O 1
ATOM 660 N N . ARG A 1 97 ? 12.525 -1.787 5.587 1.00 90.56 97 ARG A N 1
ATOM 661 C CA . ARG A 1 97 ? 13.514 -0.699 5.713 1.00 90.56 97 ARG A CA 1
ATOM 662 C C . ARG A 1 97 ? 12.977 0.653 5.251 1.00 90.56 97 ARG A C 1
ATOM 664 O O . ARG A 1 97 ? 13.347 1.671 5.826 1.00 90.56 97 ARG A O 1
ATOM 671 N N . ALA A 1 98 ? 12.094 0.661 4.258 1.00 88.50 98 ALA A N 1
ATOM 672 C CA . ALA A 1 98 ? 11.359 1.841 3.818 1.00 88.50 98 ALA A CA 1
ATOM 673 C C . ALA A 1 98 ? 10.197 2.209 4.763 1.00 88.50 98 ALA A C 1
ATOM 675 O O . ALA A 1 98 ? 9.412 3.095 4.442 1.00 88.50 98 ALA A O 1
ATOM 676 N N . GLY A 1 99 ? 10.050 1.548 5.915 1.00 86.25 99 GLY A N 1
ATOM 677 C CA . GLY A 1 99 ? 9.008 1.859 6.893 1.00 86.25 99 GLY A CA 1
ATOM 678 C C . GLY A 1 99 ? 7.630 1.292 6.551 1.00 86.25 99 GLY A C 1
ATOM 679 O O . GLY A 1 99 ? 6.641 1.698 7.161 1.00 86.25 99 GLY A O 1
ATOM 680 N N . ALA A 1 100 ? 7.545 0.348 5.608 1.00 89.50 100 ALA A N 1
ATOM 681 C CA . ALA A 1 100 ? 6.330 -0.433 5.434 1.00 89.50 100 ALA A CA 1
ATOM 682 C C . ALA A 1 100 ? 6.084 -1.291 6.681 1.00 89.50 100 ALA A C 1
ATOM 684 O O . ALA A 1 100 ? 7.013 -1.791 7.314 1.00 89.50 100 ALA A O 1
ATOM 685 N N . CYS A 1 101 ? 4.817 -1.473 7.027 1.00 88.25 101 CYS A N 1
ATOM 686 C CA . CYS A 1 101 ? 4.409 -2.352 8.111 1.00 88.25 101 CYS A CA 1
ATOM 687 C C . CYS A 1 101 ? 4.468 -3.823 7.708 1.00 88.25 101 CYS A C 1
ATOM 689 O O . CYS A 1 101 ? 4.805 -4.657 8.543 1.00 88.25 101 CYS A O 1
ATOM 691 N N . ASP A 1 102 ? 4.102 -4.135 6.462 1.00 88.31 102 ASP A N 1
ATOM 692 C CA . ASP A 1 102 ? 4.078 -5.507 5.960 1.00 88.31 102 ASP A CA 1
ATOM 693 C C . ASP A 1 102 ? 4.124 -5.558 4.424 1.00 88.31 102 ASP A C 1
ATOM 695 O O . ASP A 1 102 ? 3.834 -4.565 3.743 1.00 88.31 102 ASP A O 1
ATOM 699 N N . VAL A 1 103 ? 4.451 -6.733 3.890 1.00 88.44 103 VAL A N 1
ATOM 700 C CA . VAL A 1 103 ? 4.432 -7.045 2.458 1.00 88.44 103 VAL A CA 1
ATOM 701 C C . VAL A 1 103 ? 3.652 -8.330 2.237 1.00 88.44 103 VAL A C 1
ATOM 703 O O . VAL A 1 103 ? 3.944 -9.356 2.845 1.00 88.44 103 VAL A O 1
ATOM 706 N N . VAL A 1 104 ? 2.664 -8.294 1.347 1.00 87.62 104 VAL A N 1
ATOM 707 C CA . VAL A 1 104 ? 1.782 -9.435 1.088 1.00 87.62 104 VAL A CA 1
ATOM 708 C C . VAL A 1 104 ? 1.705 -9.777 -0.391 1.00 87.62 104 VAL A C 1
ATOM 710 O O . VAL A 1 104 ? 1.790 -8.911 -1.259 1.00 87.62 104 VAL A O 1
ATOM 713 N N . HIS A 1 105 ? 1.489 -11.060 -0.666 1.00 85.00 105 HIS A N 1
ATOM 714 C CA . HIS A 1 105 ? 1.134 -11.525 -2.000 1.00 85.00 105 HIS A CA 1
ATOM 715 C C . HIS A 1 105 ? -0.312 -11.117 -2.339 1.00 85.00 105 HIS A C 1
ATOM 717 O O . HIS A 1 105 ? -1.167 -11.217 -1.457 1.00 85.00 105 HIS A O 1
ATOM 723 N N . PRO A 1 106 ? -0.646 -10.717 -3.579 1.00 77.75 106 PRO A N 1
ATOM 724 C CA . PRO A 1 106 ? -2.021 -10.356 -3.957 1.00 77.75 106 PRO A CA 1
ATOM 725 C C . PRO A 1 106 ? -3.023 -11.515 -3.841 1.00 77.75 106 PRO A C 1
ATOM 727 O O . PRO A 1 106 ? -4.229 -11.302 -3.696 1.00 77.75 106 PRO A O 1
ATOM 730 N N . GLU A 1 107 ? -2.539 -12.757 -3.899 1.00 73.00 107 GLU A N 1
ATOM 731 C CA . GLU A 1 107 ? -3.352 -13.952 -3.626 1.00 73.00 107 GLU A CA 1
ATOM 732 C C . GLU A 1 107 ? -3.407 -14.333 -2.145 1.00 73.00 107 GLU A C 1
ATOM 734 O O . GLU A 1 107 ? -4.318 -15.051 -1.727 1.00 73.00 107 GLU A O 1
ATOM 739 N N . ALA A 1 108 ? -2.469 -13.845 -1.330 1.00 68.19 108 ALA A N 1
ATOM 740 C CA . ALA A 1 108 ? -2.543 -14.058 0.103 1.00 68.19 108 ALA A CA 1
ATOM 741 C C . ALA A 1 108 ? -3.709 -13.235 0.657 1.00 68.19 108 ALA A C 1
ATOM 743 O O . ALA A 1 108 ? -3.885 -12.057 0.344 1.00 68.19 108 ALA A O 1
ATOM 744 N N . THR A 1 109 ? -4.530 -13.847 1.508 1.00 57.56 109 THR A N 1
ATOM 745 C CA . THR A 1 109 ? -5.588 -13.112 2.199 1.00 57.56 109 THR A CA 1
ATOM 746 C C . THR A 1 109 ? -4.943 -11.956 2.967 1.00 57.56 109 THR A C 1
ATOM 748 O O . THR A 1 109 ? -4.052 -12.198 3.781 1.00 57.56 109 THR A O 1
ATOM 751 N N . CYS A 1 110 ? -5.389 -10.714 2.740 1.00 63.69 110 CYS A N 1
ATOM 752 C CA . CYS A 1 110 ? -4.878 -9.489 3.379 1.00 63.69 110 CYS A CA 1
ATOM 753 C C . CYS A 1 110 ? -5.177 -9.405 4.894 1.00 63.69 110 CYS A C 1
ATOM 755 O O . CYS A 1 110 ? -5.640 -8.388 5.412 1.00 63.69 110 CYS A O 1
ATOM 757 N N . ARG A 1 111 ? -4.895 -10.471 5.649 1.00 61.00 111 ARG A N 1
ATOM 758 C CA . ARG A 1 111 ? -5.004 -10.523 7.110 1.00 61.00 111 ARG A CA 1
ATOM 759 C C . ARG A 1 111 ? -4.048 -9.525 7.767 1.00 61.00 111 ARG A C 1
ATOM 761 O O . ARG A 1 111 ? -4.390 -8.959 8.803 1.00 61.00 111 ARG A O 1
ATOM 768 N N . ALA A 1 112 ? -2.901 -9.276 7.132 1.00 60.41 112 ALA A N 1
ATOM 769 C CA . ALA A 1 112 ? -1.933 -8.251 7.512 1.00 60.41 112 ALA A CA 1
ATOM 770 C C . ALA A 1 112 ? -2.546 -6.843 7.531 1.00 60.41 112 ALA A C 1
ATOM 772 O O . ALA A 1 112 ? -2.390 -6.122 8.513 1.00 60.41 112 ALA A O 1
ATOM 773 N N . CYS A 1 113 ? -3.346 -6.477 6.521 1.00 61.50 113 CYS A N 1
ATOM 774 C CA . CYS A 1 113 ? -4.019 -5.176 6.484 1.00 61.50 113 CYS A CA 1
ATOM 775 C C . CYS A 1 113 ? -4.932 -4.983 7.702 1.00 61.50 113 CYS A C 1
ATOM 777 O O . CYS A 1 113 ? -4.907 -3.932 8.338 1.00 61.50 113 CYS A O 1
ATOM 779 N N . ALA A 1 114 ? -5.688 -6.019 8.079 1.00 60.97 114 ALA A N 1
ATOM 780 C CA . ALA A 1 114 ? -6.534 -5.994 9.270 1.00 60.97 114 ALA A CA 1
ATOM 781 C C . ALA A 1 114 ? -5.732 -6.015 10.589 1.00 60.97 114 ALA A C 1
ATOM 783 O O . ALA A 1 114 ? -6.234 -5.568 11.621 1.00 60.97 114 ALA A O 1
ATOM 784 N N . ALA A 1 115 ? -4.515 -6.565 10.600 1.00 64.06 115 ALA A N 1
ATOM 785 C CA . ALA A 1 115 ? -3.623 -6.514 11.759 1.00 64.06 115 ALA A CA 1
ATOM 786 C C . ALA A 1 115 ? -3.036 -5.105 11.946 1.00 64.06 115 ALA A C 1
ATOM 788 O O . ALA A 1 115 ? -3.092 -4.567 13.049 1.00 64.06 115 ALA A O 1
ATOM 789 N N . CYS A 1 116 ? -2.572 -4.475 10.865 1.00 62.12 116 CYS A N 1
ATOM 790 C CA . CYS A 1 116 ? -2.074 -3.100 10.866 1.00 62.12 116 CYS A CA 1
ATOM 791 C C . CYS A 1 116 ? -3.165 -2.078 11.204 1.00 62.12 116 CYS A C 1
ATOM 793 O O . CYS A 1 116 ? -2.920 -1.165 11.979 1.00 62.12 116 CYS A O 1
ATOM 795 N N . ALA A 1 117 ? -4.387 -2.267 10.699 1.00 58.16 117 ALA A N 1
ATOM 796 C CA . ALA A 1 117 ? -5.533 -1.393 10.968 1.00 58.16 117 ALA A CA 1
ATOM 797 C C . ALA A 1 117 ? -5.998 -1.361 12.439 1.00 58.16 117 ALA A C 1
ATOM 799 O O . ALA A 1 117 ? -6.875 -0.560 12.774 1.00 58.16 117 ALA A O 1
ATOM 800 N N . ARG A 1 118 ? -5.495 -2.278 13.279 1.00 55.06 118 ARG A N 1
ATOM 801 C CA . ARG A 1 118 ? -5.839 -2.426 14.704 1.00 55.06 118 ARG A CA 1
ATOM 802 C C . ARG A 1 118 ? -4.741 -1.944 15.660 1.00 55.06 118 ARG A C 1
ATOM 804 O O . ARG A 1 118 ? -4.965 -2.011 16.867 1.00 55.06 118 ARG A O 1
ATOM 811 N N . ARG A 1 119 ? -3.585 -1.522 15.142 1.00 50.03 119 ARG A N 1
ATOM 812 C CA . ARG A 1 119 ? -2.562 -0.808 15.921 1.00 50.03 119 ARG A CA 1
ATOM 813 C C . ARG A 1 119 ? -2.941 0.656 16.076 1.00 50.03 119 ARG A C 1
ATOM 815 O O . ARG A 1 119 ? -2.585 1.202 17.139 1.00 50.03 119 ARG A O 1
#

Foldseek 3Di:
DAEEEEADPDPLLVVLQCVLQVDDYHYDHLLDDDQEDVVVVVRCPPPRDDGQEYEHECPNDLVSLLSHLLRCCVVPVSHAYEYEDCCQVVCVVSNVVSVHPGYDYSPPRVNVRNVSSVD

Mean predicted aligned error: 6.08 Å

Radius of gyration: 12.49 Å; Cα contacts (8 Å, |Δi|>4): 223; chains: 1; bounding box: 29×32×29 Å